Protein AF-A0A1A7PS45-F1 (afdb_monomer)

Solvent-accessible surface area (backbone atoms only — not comparable to full-atom values): 4058 Å² total; per-residue (Å²): 81,36,37,39,42,49,73,53,67,59,77,94,72,34,26,38,38,38,34,29,30,70,83,78,71,42,79,74,48,80,41,85,32,78,64,96,50,61,66,58,57,54,51,54,51,49,54,42,47,73,70,70,50,64,75,76,44,80,47,61,76,95,60,91,72,77,116

Foldseek 3Di:
DAWEWEWADDPQAWIWIWIADPVVRDTPDIDIGNDDDLVVVVVSVVVCVVVVDDHDYYHYDDDPPND

Structure (mmCIF, N/CA/C/O backbone):
data_AF-A0A1A7PS45-F1
#
_entry.id   AF-A0A1A7PS45-F1
#
loop_
_atom_site.group_PDB
_atom_site.id
_atom_site.type_symbol
_atom_site.label_atom_id
_atom_site.label_alt_id
_atom_site.label_comp_id
_atom_site.label_asym_id
_atom_site.label_entity_id
_atom_site.label_seq_id
_atom_site.pdbx_PDB_ins_code
_atom_site.Cartn_x
_atom_site.Cartn_y
_atom_site.Cartn_z
_atom_site.occupancy
_atom_site.B_iso_or_equiv
_atom_site.auth_seq_id
_ato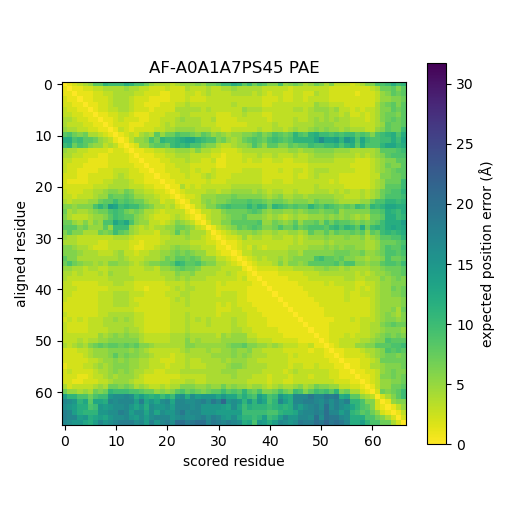m_site.auth_comp_id
_atom_site.auth_asym_id
_atom_site.auth_atom_id
_atom_site.pdbx_PDB_model_num
ATOM 1 N N . MET A 1 1 ? -14.098 2.596 6.474 1.00 86.38 1 MET A N 1
ATOM 2 C CA . MET A 1 1 ? -12.675 3.007 6.463 1.00 86.38 1 MET A CA 1
ATOM 3 C C . MET A 1 1 ? -12.394 3.778 5.198 1.00 86.38 1 MET A C 1
ATOM 5 O O . MET A 1 1 ? -12.967 3.453 4.156 1.00 86.38 1 MET A O 1
ATOM 9 N N . ASN A 1 2 ? -11.526 4.772 5.312 1.00 91.12 2 ASN A N 1
ATOM 10 C CA . ASN A 1 2 ? -11.150 5.653 4.217 1.00 91.12 2 ASN A CA 1
ATOM 11 C C . ASN A 1 2 ? -9.688 5.378 3.916 1.00 91.12 2 ASN A C 1
ATOM 13 O O . ASN A 1 2 ? -8.831 5.629 4.754 1.00 91.12 2 ASN A O 1
ATOM 17 N N . ILE A 1 3 ? -9.404 4.790 2.763 1.00 91.19 3 ILE A N 1
ATOM 18 C CA . ILE A 1 3 ? -8.054 4.339 2.452 1.00 91.19 3 ILE A CA 1
ATOM 19 C C . ILE A 1 3 ? -7.346 5.376 1.593 1.00 91.19 3 ILE A C 1
ATOM 21 O O . ILE A 1 3 ? -7.835 5.737 0.526 1.00 91.19 3 ILE A O 1
ATOM 25 N N . VAL A 1 4 ? -6.158 5.778 2.031 1.00 91.38 4 VAL A N 1
ATOM 26 C CA . VAL A 1 4 ? -5.178 6.492 1.213 1.00 91.38 4 VAL A CA 1
ATOM 27 C C . VAL A 1 4 ? -4.092 5.504 0.816 1.00 91.38 4 VAL A C 1
ATOM 29 O O . VAL A 1 4 ? -3.546 4.796 1.665 1.00 91.38 4 VAL A O 1
ATOM 32 N N . MET A 1 5 ? -3.814 5.427 -0.480 1.00 90.12 5 MET A N 1
ATOM 33 C CA . MET A 1 5 ? -2.826 4.521 -1.054 1.00 90.12 5 MET A CA 1
ATOM 34 C C . MET A 1 5 ? -1.749 5.327 -1.756 1.00 90.12 5 MET A C 1
ATOM 36 O O . MET A 1 5 ? -2.069 6.170 -2.594 1.00 90.12 5 MET A O 1
ATOM 40 N N . ASP A 1 6 ? -0.495 5.006 -1.480 1.00 89.25 6 ASP A N 1
ATOM 41 C CA . ASP A 1 6 ? 0.644 5.556 -2.208 1.00 89.25 6 ASP A CA 1
ATOM 42 C C . ASP A 1 6 ? 1.688 4.470 -2.469 1.00 89.25 6 ASP A C 1
ATOM 44 O O . ASP A 1 6 ? 1.832 3.540 -1.672 1.00 89.25 6 ASP A O 1
ATOM 48 N N . THR A 1 7 ? 2.414 4.584 -3.582 1.00 88.50 7 THR A N 1
ATOM 49 C CA . THR A 1 7 ? 3.586 3.744 -3.842 1.00 88.50 7 THR A CA 1
ATOM 50 C C . THR A 1 7 ? 4.834 4.608 -3.888 1.00 88.50 7 THR A C 1
ATOM 52 O O . THR A 1 7 ? 5.111 5.274 -4.882 1.00 88.50 7 THR A O 1
ATOM 55 N N . THR A 1 8 ? 5.660 4.511 -2.852 1.00 89.06 8 THR A N 1
ATOM 56 C CA . THR A 1 8 ? 6.948 5.204 -2.811 1.00 89.06 8 THR A CA 1
ATOM 57 C C . THR A 1 8 ? 8.059 4.297 -3.346 1.00 89.06 8 THR A C 1
ATOM 59 O O . THR A 1 8 ? 8.249 3.185 -2.850 1.00 89.06 8 THR A O 1
ATOM 62 N N . PHE A 1 9 ? 8.823 4.754 -4.344 1.00 89.69 9 PHE A N 1
ATOM 63 C CA . PHE A 1 9 ? 9.964 4.015 -4.906 1.00 89.69 9 PHE A CA 1
ATOM 64 C C . PHE A 1 9 ? 11.297 4.406 -4.259 1.00 89.69 9 PHE A C 1
ATOM 66 O O . PHE A 1 9 ? 11.657 5.579 -4.197 1.00 89.69 9 PHE A O 1
ATOM 73 N N . PHE A 1 10 ? 12.070 3.403 -3.837 1.00 88.88 10 PHE A N 1
ATOM 74 C CA . PHE A 1 10 ? 13.409 3.544 -3.267 1.00 88.88 10 PHE A CA 1
ATOM 75 C C . PHE A 1 10 ? 14.461 3.226 -4.336 1.00 88.88 10 PHE A C 1
ATOM 77 O O . PHE A 1 10 ? 14.948 2.099 -4.486 1.00 88.88 10 PHE A O 1
ATOM 84 N N . GLY A 1 11 ? 14.793 4.246 -5.130 1.00 87.44 11 GLY A N 1
ATOM 85 C CA . GLY A 1 11 ? 15.678 4.104 -6.284 1.00 87.44 11 GLY A CA 1
ATOM 86 C C . GLY A 1 11 ? 15.073 3.200 -7.364 1.00 87.44 11 GLY A C 1
ATOM 87 O O . GLY A 1 11 ? 13.869 3.215 -7.601 1.00 87.44 11 GLY A O 1
ATOM 88 N N . ARG A 1 12 ? 15.912 2.401 -8.036 1.00 82.00 12 ARG A N 1
ATOM 89 C CA . ARG A 1 12 ? 15.475 1.443 -9.076 1.00 82.00 12 ARG A CA 1
ATOM 90 C C . ARG A 1 12 ? 15.303 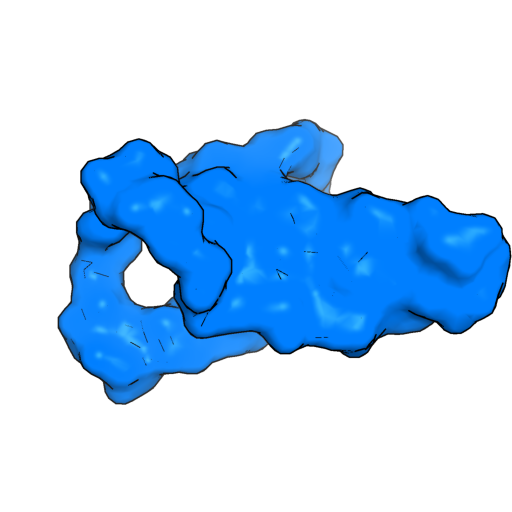0.009 -8.555 1.00 82.00 12 ARG A C 1
ATOM 92 O O . ARG A 1 12 ? 15.135 -0.909 -9.351 1.00 82.00 12 ARG A O 1
ATOM 99 N N . TYR A 1 13 ? 15.388 -0.193 -7.239 1.00 84.06 13 TYR A N 1
ATOM 100 C CA . TYR A 1 13 ? 15.477 -1.524 -6.632 1.00 84.06 13 TYR A CA 1
ATOM 101 C C . TYR A 1 13 ? 14.110 -2.078 -6.233 1.00 84.06 13 TYR A C 1
ATOM 103 O O . TYR A 1 13 ? 13.776 -3.221 -6.553 1.00 84.06 13 TYR A O 1
ATOM 111 N N . PHE A 1 14 ? 13.318 -1.267 -5.531 1.00 90.19 14 PHE A N 1
ATOM 112 C CA . PHE A 1 14 ? 11.976 -1.621 -5.088 1.00 90.19 14 PHE A CA 1
ATOM 113 C C . PHE A 1 14 ? 11.169 -0.363 -4.762 1.00 90.19 14 PHE A C 1
ATOM 115 O O . PHE A 1 14 ? 11.715 0.717 -4.563 1.00 90.19 14 PHE A O 1
ATOM 122 N N . GLY A 1 15 ? 9.859 -0.523 -4.687 1.00 90.94 15 GLY A N 1
ATOM 123 C CA . GLY A 1 15 ? 8.932 0.419 -4.092 1.00 90.94 15 GLY A CA 1
ATOM 124 C C . GLY A 1 15 ? 8.110 -0.249 -3.003 1.00 90.94 15 GLY A C 1
ATOM 125 O O . GLY A 1 15 ? 8.092 -1.476 -2.860 1.00 90.94 15 GLY A O 1
ATOM 126 N N . VAL A 1 16 ? 7.446 0.576 -2.213 1.00 91.00 16 VAL A N 1
ATOM 127 C CA . VAL A 1 16 ? 6.559 0.149 -1.141 1.00 91.00 16 VAL A CA 1
ATOM 128 C C . VAL A 1 16 ? 5.202 0.776 -1.397 1.00 91.00 16 VAL A C 1
ATOM 130 O O . VAL A 1 16 ? 5.068 1.994 -1.363 1.00 91.00 16 VAL A O 1
ATOM 133 N N . LEU A 1 17 ? 4.212 -0.072 -1.660 1.00 91.25 17 LEU A N 1
ATOM 134 C CA . LEU A 1 17 ? 2.805 0.302 -1.660 1.00 91.25 17 LEU A CA 1
ATOM 135 C C . LEU A 1 17 ? 2.330 0.328 -0.207 1.00 91.25 17 LEU A C 1
ATOM 137 O O . LEU A 1 17 ? 2.378 -0.695 0.480 1.00 91.25 17 LEU A O 1
ATOM 141 N N . VAL A 1 18 ? 1.877 1.485 0.253 1.00 90.50 18 VAL A N 1
ATOM 142 C CA . VAL A 1 18 ? 1.378 1.702 1.610 1.00 90.50 18 VAL A CA 1
ATOM 143 C C . VAL A 1 18 ? -0.105 2.033 1.543 1.00 90.50 18 VAL A C 1
ATOM 145 O O . VAL A 1 18 ? -0.528 2.865 0.744 1.00 90.50 18 VAL A O 1
ATOM 148 N N . LEU A 1 19 ? -0.892 1.376 2.396 1.00 91.19 19 LEU A N 1
ATOM 149 C CA . LEU A 1 19 ? -2.300 1.688 2.617 1.00 91.19 19 LEU A CA 1
ATOM 150 C C . LEU A 1 19 ? -2.465 2.225 4.036 1.00 91.19 19 LEU A C 1
ATOM 152 O O . LEU A 1 19 ? -2.143 1.526 5.002 1.00 91.19 19 LEU A O 1
ATOM 156 N N . ILE A 1 20 ? -2.984 3.441 4.155 1.00 91.00 20 ILE A N 1
ATOM 157 C CA . ILE A 1 20 ? -3.275 4.104 5.428 1.00 91.00 20 ILE A CA 1
ATOM 158 C C . ILE A 1 20 ? -4.784 4.290 5.534 1.00 91.00 20 ILE A C 1
ATOM 160 O O . ILE A 1 20 ? -5.426 4.715 4.576 1.00 91.00 20 ILE A O 1
ATOM 164 N N . ASP A 1 21 ? -5.353 3.982 6.697 1.00 91.00 21 ASP A N 1
ATOM 165 C CA . ASP A 1 21 ? -6.718 4.399 7.012 1.00 91.00 21 ASP A CA 1
ATOM 166 C C . ASP A 1 21 ? -6.683 5.848 7.495 1.00 91.00 21 ASP A C 1
ATOM 168 O O . ASP A 1 21 ? -6.162 6.133 8.570 1.00 91.00 21 ASP A O 1
ATOM 172 N N . SER A 1 22 ? -7.229 6.776 6.714 1.00 87.81 22 SER A N 1
ATOM 173 C CA . SER A 1 22 ? -7.186 8.208 7.022 1.00 87.81 22 SER A CA 1
ATOM 174 C C . SER A 1 22 ? -7.974 8.578 8.275 1.00 87.81 22 SER A C 1
ATOM 176 O O . SER A 1 22 ? -7.780 9.662 8.810 1.00 87.81 22 SER A O 1
ATOM 178 N N . ASN A 1 23 ? -8.882 7.710 8.732 1.00 86.88 23 ASN A N 1
ATOM 179 C CA . ASN A 1 23 ? -9.684 7.970 9.925 1.00 86.88 23 ASN A CA 1
ATOM 180 C C . ASN A 1 23 ? -8.906 7.684 11.213 1.00 86.88 23 ASN A C 1
ATOM 182 O O . ASN A 1 23 ? -9.081 8.389 12.201 1.00 86.88 23 ASN A O 1
ATOM 186 N N . SER A 1 24 ? -8.074 6.640 11.212 1.00 85.19 24 SER A N 1
ATOM 187 C CA . SER A 1 24 ? -7.291 6.22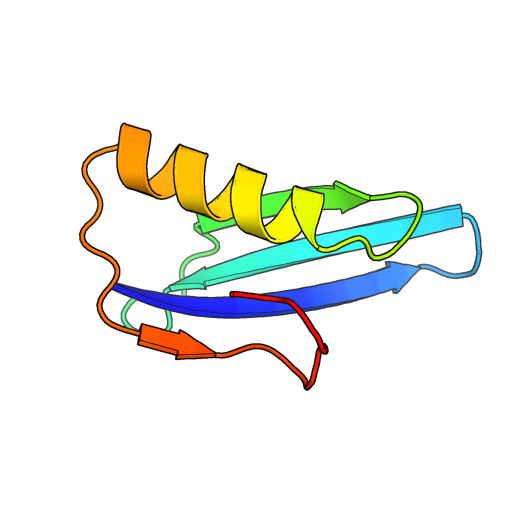6 12.381 1.00 85.19 24 SER A CA 1
ATOM 188 C C . SER A 1 24 ? -5.796 6.527 12.261 1.00 85.19 24 SER A C 1
ATOM 190 O O . SER A 1 24 ? -5.055 6.323 13.219 1.00 85.19 24 SER A O 1
ATOM 192 N N . THR A 1 25 ? -5.344 6.985 11.090 1.00 80.81 25 THR A N 1
ATOM 193 C CA . THR A 1 25 ? -3.935 7.237 10.734 1.00 80.81 25 THR A CA 1
ATOM 194 C C . THR A 1 25 ? -3.047 5.990 10.863 1.00 80.81 25 THR A C 1
ATOM 196 O O . THR A 1 25 ? -1.820 6.069 10.839 1.00 80.81 25 THR A O 1
ATOM 199 N N . ASN A 1 26 ? -3.654 4.806 10.970 1.00 84.62 26 ASN A N 1
ATOM 200 C CA . ASN A 1 26 ? -2.933 3.551 11.095 1.00 84.62 26 ASN A CA 1
ATOM 201 C C . ASN A 1 26 ? -2.509 3.026 9.725 1.00 84.62 26 ASN A C 1
ATOM 203 O O . ASN A 1 26 ? -3.287 3.018 8.764 1.00 84.62 26 ASN A O 1
ATOM 207 N N . VAL A 1 27 ? -1.283 2.506 9.662 1.00 80.88 27 VAL A N 1
ATOM 208 C CA . VAL A 1 27 ? -0.803 1.762 8.497 1.00 80.88 27 VAL A CA 1
ATOM 209 C C . VAL A 1 27 ? -1.494 0.405 8.483 1.00 80.88 27 VAL A C 1
ATOM 211 O O . VAL A 1 27 ? -1.274 -0.435 9.354 1.00 80.88 27 VAL A O 1
ATOM 214 N N . VAL A 1 28 ? -2.339 0.188 7.481 1.00 79.62 28 VAL A N 1
ATOM 215 C CA . VAL A 1 28 ? -3.146 -1.029 7.374 1.00 79.62 28 VAL A CA 1
ATOM 216 C C . VAL A 1 28 ? -2.338 -2.156 6.738 1.00 79.62 28 VAL A C 1
ATOM 218 O O . VAL A 1 28 ? -2.429 -3.309 7.165 1.00 79.62 28 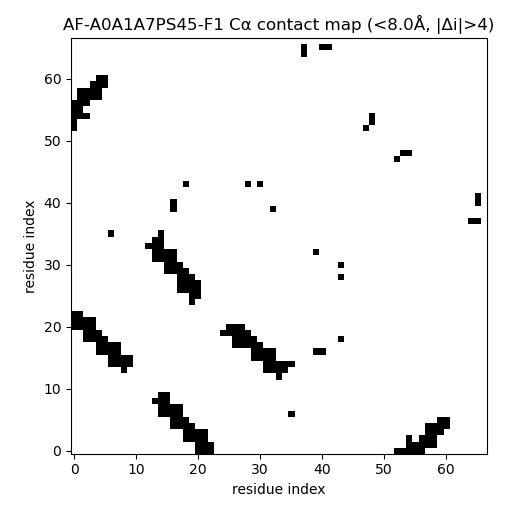VAL A O 1
ATOM 221 N N . SER A 1 29 ? -1.536 -1.845 5.712 1.00 76.44 29 SER A N 1
ATOM 222 C CA . SER A 1 29 ? -0.615 -2.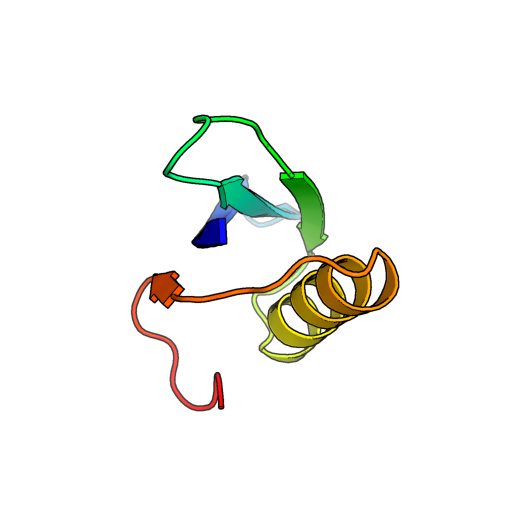823 5.126 1.00 76.44 29 SER A CA 1
ATOM 223 C C . SER A 1 29 ? 0.464 -2.186 4.242 1.00 76.44 29 SER A C 1
ATOM 225 O O . SER A 1 29 ? 0.118 -1.466 3.304 1.00 76.44 29 SER A O 1
ATOM 227 N N . PRO A 1 30 ? 1.755 -2.484 4.485 1.00 81.69 30 PRO A N 1
ATOM 228 C CA . PRO A 1 30 ? 2.825 -2.238 3.528 1.00 81.69 30 PRO A CA 1
ATOM 229 C C . PRO A 1 30 ? 3.060 -3.457 2.615 1.00 81.69 30 PRO A C 1
ATOM 231 O O . PRO A 1 30 ? 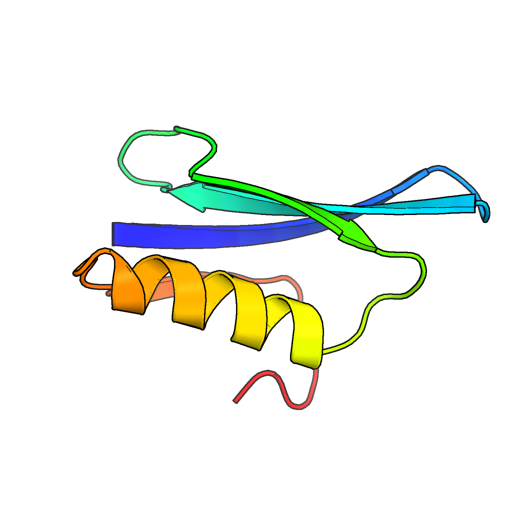3.063 -4.612 3.058 1.00 81.69 30 PRO A O 1
ATOM 234 N N . HIS A 1 31 ? 3.303 -3.210 1.329 1.00 85.94 31 HIS A N 1
ATOM 235 C CA . HIS A 1 31 ? 3.628 -4.227 0.328 1.00 85.94 31 HIS A CA 1
ATOM 236 C C . HIS A 1 31 ? 4.842 -3.821 -0.503 1.00 85.94 31 HIS A C 1
ATOM 238 O O . HIS A 1 31 ? 4.843 -2.782 -1.155 1.00 85.94 31 HIS A O 1
ATOM 244 N N . PHE A 1 32 ? 5.858 -4.682 -0.537 1.00 88.62 32 PHE A N 1
ATOM 245 C CA . PHE A 1 32 ? 7.011 -4.491 -1.410 1.00 88.62 32 PHE A CA 1
ATOM 246 C C . PHE A 1 32 ? 6.642 -4.821 -2.856 1.00 88.62 32 PHE A C 1
ATOM 248 O O . PHE A 1 32 ? 6.160 -5.914 -3.158 1.00 88.62 32 PHE A O 1
ATOM 255 N N . VAL A 1 33 ? 6.898 -3.880 -3.757 1.00 87.50 33 VAL A N 1
ATOM 256 C CA . VAL A 1 33 ? 6.628 -3.999 -5.189 1.00 87.50 33 VAL A CA 1
ATOM 257 C C . VAL A 1 33 ? 7.888 -3.655 -5.969 1.00 87.50 33 VAL A C 1
ATOM 259 O O . VAL A 1 33 ? 8.602 -2.723 -5.637 1.00 87.50 33 VAL A O 1
ATOM 262 N N . ARG A 1 34 ? 8.204 -4.394 -7.034 1.00 85.44 34 ARG A N 1
ATOM 263 C CA . ARG A 1 34 ? 9.321 -4.013 -7.928 1.00 85.44 34 ARG A CA 1
ATOM 264 C C . ARG A 1 34 ? 8.924 -2.963 -8.960 1.00 85.44 34 ARG A C 1
ATOM 266 O O . ARG A 1 34 ? 9.766 -2.242 -9.470 1.00 85.44 34 ARG A O 1
ATOM 273 N N . THR A 1 35 ? 7.643 -2.927 -9.303 1.00 82.31 35 THR A N 1
ATOM 274 C CA . THR A 1 35 ? 7.054 -2.034 -10.303 1.00 82.31 35 THR A CA 1
ATOM 275 C C . THR A 1 35 ? 5.657 -1.662 -9.849 1.00 82.31 35 THR A C 1
ATOM 277 O O . THR A 1 35 ? 4.992 -2.447 -9.172 1.00 82.31 35 THR A O 1
ATOM 280 N N . GLU A 1 36 ? 5.200 -0.482 -10.240 1.00 79.69 36 GLU A N 1
ATOM 281 C CA . GLU A 1 36 ? 3.852 -0.038 -9.924 1.00 79.69 36 GLU A CA 1
ATOM 282 C C . GLU A 1 36 ? 2.862 -0.702 -10.884 1.00 79.69 36 GLU A C 1
ATOM 284 O O . GLU A 1 36 ? 2.791 -0.359 -12.066 1.00 79.69 36 GLU A O 1
ATOM 289 N N . LYS A 1 37 ? 2.112 -1.689 -10.391 1.00 85.44 37 LYS A N 1
ATOM 290 C CA . LYS A 1 37 ? 1.081 -2.388 -11.165 1.00 85.44 37 LYS A CA 1
ATOM 291 C C . LYS A 1 37 ? -0.250 -2.316 -10.436 1.00 85.44 37 LYS A C 1
ATOM 293 O O . LYS A 1 37 ? -0.307 -2.569 -9.235 1.00 85.44 37 LYS A O 1
ATOM 298 N N . VAL A 1 38 ? -1.321 -2.087 -11.194 1.00 84.38 38 VAL A N 1
ATOM 299 C CA . VAL A 1 38 ? -2.709 -2.055 -10.699 1.00 84.38 38 VAL A CA 1
ATOM 300 C C . VAL A 1 38 ? -3.056 -3.302 -9.876 1.00 84.38 38 VAL A C 1
ATOM 302 O O . VAL A 1 38 ? -3.710 -3.200 -8.842 1.00 84.38 38 VAL A O 1
ATOM 305 N N . ILE A 1 39 ? -2.554 -4.475 -10.278 1.00 86.88 3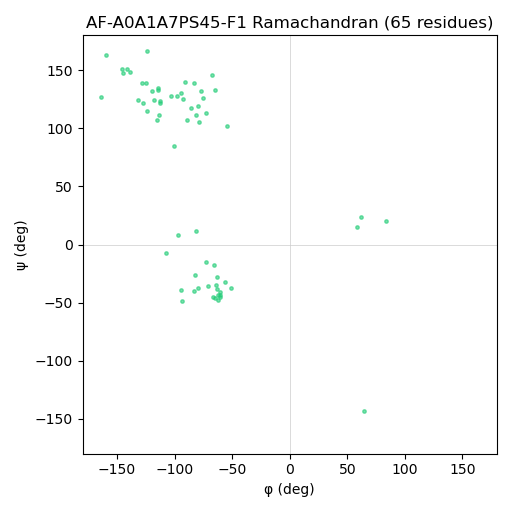9 ILE A N 1
ATOM 306 C CA . ILE A 1 39 ? -2.817 -5.741 -9.581 1.00 86.88 39 ILE A CA 1
ATOM 307 C C . ILE A 1 39 ? -2.431 -5.703 -8.094 1.00 86.88 39 ILE A C 1
ATOM 309 O O . ILE A 1 39 ? -3.099 -6.330 -7.275 1.00 86.88 39 ILE A O 1
ATOM 313 N N . TYR A 1 40 ? -1.397 -4.943 -7.715 1.00 87.75 40 TYR A N 1
ATOM 314 C CA . TYR A 1 40 ? -0.972 -4.842 -6.318 1.00 87.75 40 TYR A CA 1
ATOM 315 C C . TYR A 1 40 ? -1.966 -4.049 -5.466 1.00 87.75 40 TYR A C 1
ATOM 317 O O . TYR A 1 40 ? -2.222 -4.436 -4.327 1.00 87.75 40 TYR A O 1
ATOM 325 N N . TYR A 1 41 ? -2.591 -3.015 -6.034 1.00 87.12 41 TYR A N 1
ATOM 326 C CA . TYR A 1 41 ? -3.664 -2.263 -5.381 1.00 87.12 41 TYR A CA 1
ATOM 327 C C . TYR A 1 41 ? -4.897 -3.146 -5.168 1.00 87.12 41 TYR A C 1
ATOM 329 O O . TYR A 1 41 ? -5.430 -3.216 -4.061 1.00 87.12 41 TYR A O 1
ATOM 337 N N . GLN A 1 42 ? -5.305 -3.897 -6.197 1.00 88.25 42 GLN A N 1
ATOM 338 C CA . GLN A 1 42 ? -6.438 -4.825 -6.107 1.00 88.25 42 GLN A CA 1
ATOM 339 C C . GLN A 1 42 ? -6.193 -5.938 -5.078 1.00 88.25 42 GLN A C 1
ATOM 341 O O . GLN A 1 42 ? -7.071 -6.238 -4.270 1.00 88.25 42 GLN A O 1
ATOM 346 N N . LEU A 1 43 ? -4.990 -6.522 -5.054 1.00 89.44 43 LEU A N 1
ATOM 347 C CA . LEU A 1 43 ? -4.596 -7.521 -4.054 1.00 89.44 43 LEU A CA 1
ATOM 348 C C . LEU A 1 43 ? -4.652 -6.960 -2.629 1.00 89.44 43 LEU A C 1
ATOM 350 O O . LEU A 1 43 ? -5.178 -7.623 -1.733 1.00 89.44 43 LEU A O 1
ATOM 354 N N . ALA A 1 44 ? -4.137 -5.747 -2.418 1.00 88.94 44 ALA A N 1
ATOM 355 C CA . ALA A 1 44 ? -4.170 -5.089 -1.117 1.00 88.94 44 ALA A CA 1
ATOM 356 C C . ALA A 1 44 ? -5.613 -4.845 -0.651 1.00 88.94 44 ALA A C 1
ATOM 358 O O . ALA A 1 44 ? -5.985 -5.221 0.459 1.00 88.94 44 ALA A O 1
ATOM 359 N N . LEU A 1 45 ? -6.457 -4.310 -1.534 1.00 88.56 45 LEU A N 1
ATOM 360 C CA . LEU A 1 45 ? -7.880 -4.088 -1.280 1.00 88.56 45 LEU A CA 1
ATOM 361 C C . LEU A 1 45 ? -8.638 -5.381 -0.974 1.00 88.56 45 LEU A C 1
ATOM 363 O O . LEU A 1 45 ? -9.431 -5.428 -0.033 1.00 88.56 45 LEU A O 1
ATOM 367 N N . ASN A 1 46 ? -8.377 -6.451 -1.725 1.00 90.19 46 ASN A N 1
ATOM 368 C CA . ASN A 1 46 ? -9.009 -7.748 -1.499 1.00 90.19 46 ASN A CA 1
ATOM 369 C C . ASN A 1 46 ? -8.626 -8.341 -0.141 1.00 90.19 46 ASN A C 1
ATOM 371 O O . ASN A 1 46 ? -9.477 -8.931 0.520 1.00 90.19 46 ASN A O 1
ATOM 375 N N . ARG A 1 47 ? -7.390 -8.130 0.333 1.00 89.00 47 ARG A N 1
ATOM 376 C CA . ARG A 1 47 ? -6.990 -8.516 1.698 1.00 89.00 47 ARG A CA 1
ATOM 377 C C . ARG A 1 47 ? -7.775 -7.759 2.766 1.00 89.00 47 ARG A C 1
ATOM 379 O O . ARG A 1 47 ? -8.133 -8.357 3.777 1.00 89.00 47 ARG A O 1
ATOM 386 N N . LEU A 1 48 ? -8.060 -6.473 2.555 1.00 88.50 48 LEU A N 1
ATOM 387 C CA . LEU A 1 48 ? -8.892 -5.696 3.479 1.00 88.50 48 LEU A CA 1
ATOM 388 C C . LEU A 1 48 ? -10.338 -6.199 3.483 1.00 88.50 48 LEU A C 1
ATOM 390 O O . LEU A 1 48 ? -10.906 -6.434 4.547 1.00 88.50 48 LEU A O 1
ATOM 394 N N . ARG A 1 49 ? -10.905 -6.455 2.302 1.00 88.88 49 ARG A N 1
ATOM 395 C CA . ARG A 1 49 ? -12.252 -7.028 2.163 1.00 88.88 49 ARG A CA 1
ATOM 396 C C . ARG A 1 49 ? -12.361 -8.411 2.809 1.00 88.88 49 ARG A C 1
ATOM 398 O O . ARG A 1 49 ? -13.334 -8.673 3.503 1.00 88.88 49 ARG A O 1
ATOM 405 N N . ALA A 1 50 ? -11.345 -9.263 2.656 1.00 90.44 50 ALA A N 1
ATOM 406 C CA . ALA A 1 50 ? -11.297 -10.583 3.290 1.00 90.44 50 ALA A CA 1
ATOM 407 C C . ALA A 1 50 ? -11.274 -10.507 4.827 1.00 90.44 50 ALA A C 1
ATOM 409 O O . ALA A 1 50 ? -11.784 -11.396 5.500 1.00 90.44 50 ALA A O 1
ATOM 410 N N . LYS A 1 51 ? -10.735 -9.421 5.393 1.00 88.69 51 LYS A N 1
ATOM 411 C CA . LYS A 1 51 ? -10.796 -9.121 6.833 1.00 88.69 51 LYS A CA 1
ATOM 412 C C . LYS A 1 51 ? -12.127 -8.484 7.268 1.00 88.69 51 LYS A C 1
ATOM 414 O O . LYS A 1 51 ? -12.229 -8.008 8.392 1.00 88.69 51 LYS A O 1
ATOM 419 N N . SER A 1 52 ? -13.143 -8.483 6.4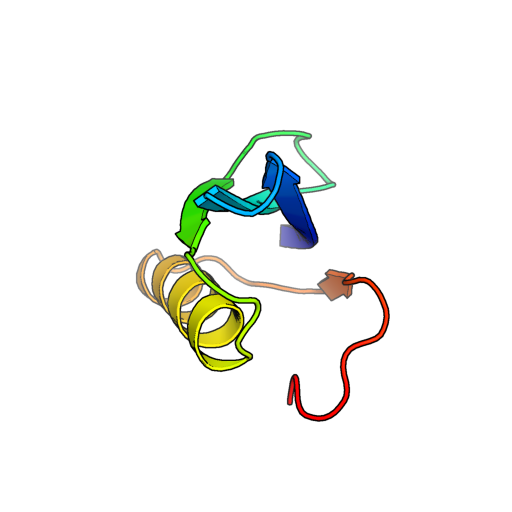02 1.00 88.81 52 SER A N 1
ATOM 420 C CA . SER A 1 52 ? -14.466 -7.879 6.633 1.00 88.81 52 SER A CA 1
ATOM 421 C C . SER A 1 52 ? -14.444 -6.364 6.862 1.00 88.81 52 SER A C 1
ATOM 423 O O . SER A 1 52 ? -15.366 -5.800 7.450 1.00 88.81 52 SER A O 1
ATOM 425 N N . TYR A 1 53 ? -13.412 -5.670 6.374 1.00 88.06 53 TYR A N 1
ATOM 426 C CA . TYR A 1 53 ? -13.391 -4.215 6.420 1.00 88.06 53 TYR A CA 1
ATOM 427 C C . TYR A 1 53 ? -14.294 -3.605 5.343 1.00 88.06 53 TYR A C 1
ATOM 429 O O . TYR A 1 53 ? -14.191 -3.933 4.160 1.00 88.06 53 TYR A O 1
ATOM 437 N N . ILE A 1 54 ? -15.130 -2.648 5.750 1.00 89.56 54 ILE A N 1
ATOM 438 C CA . ILE A 1 54 ? -15.980 -1.871 4.843 1.00 89.56 54 ILE A CA 1
ATOM 439 C C . ILE A 1 54 ? -15.208 -0.637 4.369 1.00 89.56 54 ILE A C 1
ATOM 441 O O . ILE A 1 54 ? -14.994 0.317 5.127 1.00 89.56 54 ILE A O 1
ATOM 445 N N . ILE A 1 55 ? -14.781 -0.661 3.109 1.00 88.81 55 ILE A N 1
ATOM 446 C CA . ILE A 1 55 ? -14.068 0.441 2.456 1.00 88.81 55 ILE A CA 1
ATOM 447 C C . ILE A 1 55 ? -15.102 1.409 1.889 1.00 88.81 55 ILE A C 1
ATOM 449 O O . ILE A 1 55 ? -15.896 1.030 1.034 1.00 88.81 55 ILE A O 1
ATOM 453 N N . GLN A 1 56 ? -15.101 2.640 2.389 1.00 90.62 56 GLN A N 1
ATOM 454 C CA . GLN A 1 56 ? -16.052 3.680 1.993 1.00 90.62 56 GLN A CA 1
ATOM 455 C C . GLN A 1 56 ? -15.480 4.552 0.880 1.00 90.62 56 GLN A C 1
ATOM 457 O O . GLN A 1 56 ? -16.197 4.925 -0.042 1.00 90.62 56 GLN A O 1
ATOM 462 N N . LEU A 1 57 ? -14.182 4.852 0.964 1.00 89.56 57 LEU A N 1
ATOM 463 C CA . LEU A 1 57 ? -13.491 5.708 0.015 1.00 89.56 57 LEU A CA 1
ATOM 464 C C . LEU A 1 57 ? -12.057 5.225 -0.200 1.00 89.56 57 LEU A C 1
ATOM 466 O O . LEU A 1 57 ? -11.429 4.674 0.709 1.00 89.56 57 LEU A O 1
ATOM 470 N N . ILE A 1 58 ? -11.568 5.426 -1.419 1.00 88.94 58 ILE A N 1
ATOM 471 C CA . ILE A 1 58 ? -10.199 5.142 -1.836 1.00 88.94 58 ILE A CA 1
ATOM 472 C C . ILE A 1 58 ? -9.650 6.410 -2.482 1.00 88.94 58 ILE A C 1
ATOM 474 O O . ILE A 1 58 ? -10.199 6.880 -3.477 1.00 88.94 58 ILE A O 1
ATOM 478 N N . THR A 1 59 ? -8.554 6.919 -1.934 1.00 88.94 59 THR A N 1
ATOM 479 C CA . THR A 1 59 ? -7.769 8.010 -2.507 1.00 88.94 59 THR A CA 1
ATOM 480 C C . THR A 1 59 ? -6.415 7.452 -2.917 1.00 88.94 59 THR A C 1
ATOM 482 O O . THR A 1 59 ? -5.699 6.880 -2.096 1.00 88.94 59 THR A O 1
ATOM 485 N N . CYS A 1 60 ? -6.054 7.610 -4.182 1.00 85.69 60 CYS A N 1
ATOM 486 C CA . CYS A 1 60 ? -4.745 7.243 -4.708 1.00 85.69 60 CYS A CA 1
ATOM 487 C C . CYS A 1 60 ? -4.301 8.288 -5.726 1.00 85.69 60 CYS A C 1
ATOM 489 O O . CYS A 1 60 ? -5.147 8.886 -6.399 1.00 85.69 60 CYS A O 1
ATOM 491 N N . ASP A 1 61 ? -2.993 8.480 -5.865 1.00 76.25 61 ASP A N 1
ATOM 492 C CA . ASP A 1 61 ? -2.470 9.370 -6.896 1.00 76.25 61 ASP A CA 1
ATOM 493 C C . ASP A 1 61 ? -2.724 8.786 -8.301 1.00 76.25 61 ASP A C 1
ATOM 495 O O . ASP A 1 61 ? -2.807 7.567 -8.489 1.00 76.25 61 ASP A O 1
ATOM 499 N N . GLY A 1 62 ? -2.966 9.660 -9.278 1.00 62.66 62 GLY A N 1
ATOM 500 C CA . GLY A 1 62 ? -3.692 9.350 -10.515 1.00 62.66 62 GLY A CA 1
ATOM 501 C C . GLY A 1 62 ? -3.144 8.165 -11.321 1.00 62.66 62 GLY A C 1
ATOM 502 O O . GLY A 1 62 ? -2.212 8.308 -12.113 1.00 62.66 62 GLY A O 1
ATOM 503 N N . LYS A 1 63 ? -3.800 7.000 -11.222 1.00 63.81 63 LYS A N 1
ATOM 504 C CA . LYS A 1 63 ? -3.528 5.815 -12.053 1.00 63.81 63 LYS A CA 1
ATOM 505 C C . LYS A 1 63 ? -4.729 5.428 -12.904 1.00 63.81 63 LYS A C 1
ATOM 507 O O . LYS A 1 63 ? -5.814 5.133 -12.411 1.00 63.81 63 LYS A O 1
ATOM 512 N N . ARG A 1 64 ? -4.501 5.355 -14.217 1.00 57.22 64 ARG A N 1
ATOM 513 C CA . ARG A 1 64 ? -5.456 4.782 -15.176 1.00 57.22 64 ARG A CA 1
ATOM 514 C C . ARG A 1 64 ? -5.655 3.286 -14.904 1.00 57.22 64 ARG A C 1
ATOM 516 O O . ARG A 1 64 ? -4.676 2.556 -14.772 1.00 57.22 64 ARG A O 1
ATOM 523 N N . GLY A 1 65 ? -6.914 2.846 -14.881 1.00 59.91 65 GLY A N 1
ATOM 524 C CA . GLY A 1 65 ? -7.291 1.431 -14.770 1.00 59.91 65 GLY A CA 1
ATOM 525 C C . GLY A 1 65 ? -7.316 0.873 -13.347 1.00 59.91 65 GLY A C 1
ATOM 526 O O . GLY A 1 65 ? -7.201 -0.334 -13.187 1.00 59.91 65 GLY A O 1
ATOM 527 N N . LEU A 1 66 ? -7.418 1.722 -12.316 1.00 59.66 66 LEU A N 1
ATOM 528 C CA . LEU A 1 66 ? -7.510 1.263 -10.923 1.00 59.66 66 LEU A CA 1
ATOM 529 C C . LEU A 1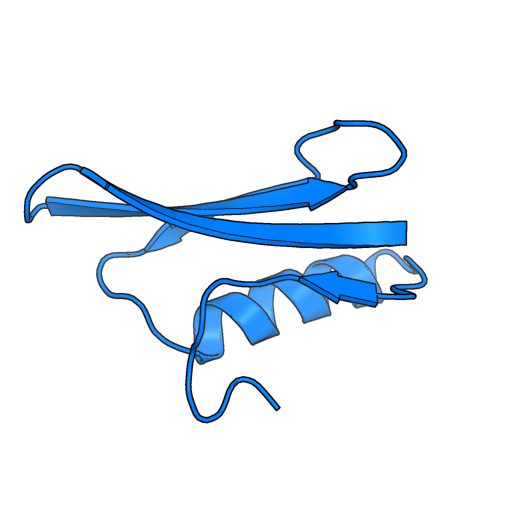 66 ? -8.874 0.627 -10.569 1.00 59.66 66 LEU A C 1
ATOM 531 O O . LEU A 1 66 ? -8.974 -0.054 -9.548 1.00 59.66 66 LEU A O 1
ATOM 535 N N . MET A 1 67 ? -9.885 0.837 -11.422 1.00 53.75 67 MET A N 1
ATOM 536 C CA . MET A 1 67 ? -11.210 0.205 -11.396 1.00 53.75 67 MET A CA 1
ATOM 537 C C . MET A 1 67 ? -11.354 -0.786 -12.544 1.00 53.75 67 MET A C 1
ATOM 539 O O . MET A 1 67 ? -10.990 -0.405 -13.680 1.00 53.75 67 MET A O 1
#

Secondary structure (DSSP, 8-state):
-EEEEEEEEETTTEEEEEEEETTTTEEEEEEEESS--HHHHHHHHHHHHHTT----EEEES--TT--

Nearest PDB structures (foldseek):
  4pht-assembly1_X  TM=4.155E-01  e=9.282E-02  Vibrio vulnificus CMCP6
  4pht-assembly3_Z  TM=4.155E-01  e=1.054E-01  Vibrio vulnificus CMCP6
  3ly8-assembly1_A-2  TM=4.433E-01  e=2.574E-01  Escherichia coli str. K-12 substr. MG1655
  5m1q-assembly1_A  TM=4.657E-01  e=9.815E-01  Thermus phage G20c
  3c6h-assembly1_A  TM=3.632E-01  e=1.267E+00  Escherichia phage RB49

Organism: NCBI:txid505345

pLDDT: mean 84.84, std 8.73, range [53.75, 91.38]

Mean predicted aligned error: 4.9 Å

Radius of gyration: 11.64 Å; Cα contacts (8 Å, |Δi|>4): 106; chains: 1; bounding box: 32×20×28 Å

Sequence (67 aa):
MNIVMDTTFFGRYFGVLVLIDSNSTNVVSPHFVRTEKVIYYQLALNRLRAKSYIIQLITCDGKRGLM